Protein AF-A0A6B3CQT9-F1 (afdb_monomer)

Structure (mmCIF, N/CA/C/O backbone):
data_AF-A0A6B3CQT9-F1
#
_entry.id   AF-A0A6B3CQT9-F1
#
loop_
_atom_site.group_PDB
_atom_site.id
_atom_site.type_symbol
_atom_site.label_atom_id
_atom_site.label_alt_id
_atom_site.label_comp_id
_atom_site.label_asym_id
_atom_site.label_entity_id
_atom_site.label_seq_id
_atom_site.pdbx_PDB_ins_code
_atom_site.Cartn_x
_atom_site.Cartn_y
_atom_site.Cartn_z
_atom_site.occupancy
_atom_site.B_iso_or_equiv
_atom_site.auth_seq_id
_atom_site.auth_comp_id
_atom_site.auth_asym_id
_atom_site.auth_atom_id
_atom_site.pdbx_PDB_model_num
ATOM 1 N N . VAL A 1 1 ? 9.998 -1.314 0.515 1.00 96.50 1 VAL A N 1
ATOM 2 C CA . VAL A 1 1 ? 8.527 -1.466 0.569 1.00 96.50 1 VAL A CA 1
ATOM 3 C C . VAL A 1 1 ? 8.031 -2.245 -0.636 1.00 96.50 1 VAL A C 1
ATOM 5 O O . VAL A 1 1 ? 7.395 -3.270 -0.439 1.00 96.50 1 VAL A O 1
ATOM 8 N N . ALA A 1 2 ? 8.409 -1.849 -1.856 1.00 96.94 2 ALA A N 1
ATOM 9 C CA . ALA A 1 2 ? 8.062 -2.548 -3.096 1.00 96.94 2 ALA A CA 1
ATOM 10 C C . ALA A 1 2 ? 8.353 -4.060 -3.039 1.00 96.94 2 ALA A C 1
ATOM 12 O O . ALA A 1 2 ? 7.484 -4.874 -3.323 1.00 96.94 2 ALA A O 1
ATOM 13 N N . GLU A 1 3 ? 9.536 -4.450 -2.554 1.00 95.25 3 GLU A N 1
ATOM 14 C CA . GLU A 1 3 ? 9.895 -5.869 -2.398 1.00 95.25 3 GLU A CA 1
ATOM 15 C C . GLU A 1 3 ? 8.959 -6.649 -1.456 1.00 95.25 3 GLU A C 1
ATOM 17 O O . GLU A 1 3 ? 8.758 -7.840 -1.663 1.00 95.25 3 GLU A O 1
ATOM 22 N N . ASN A 1 4 ? 8.366 -5.996 -0.448 1.00 95.75 4 ASN A N 1
ATOM 23 C CA . ASN A 1 4 ? 7.399 -6.639 0.451 1.00 95.75 4 ASN A CA 1
ATOM 24 C C . ASN A 1 4 ? 6.022 -6.762 -0.215 1.00 95.75 4 ASN A C 1
ATOM 26 O O . ASN A 1 4 ? 5.384 -7.807 -0.111 1.00 95.75 4 ASN A O 1
ATOM 30 N N . ILE A 1 5 ? 5.600 -5.727 -0.951 1.00 96.12 5 ILE A N 1
ATOM 31 C CA . ILE A 1 5 ? 4.343 -5.719 -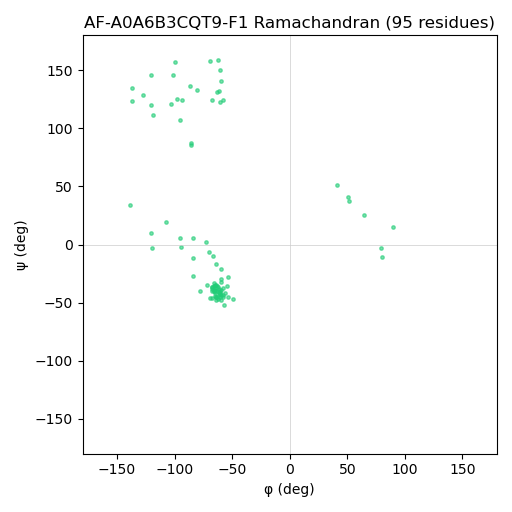1.716 1.00 96.12 5 ILE A CA 1
ATOM 32 C C . ILE A 1 5 ? 4.339 -6.804 -2.798 1.00 96.12 5 ILE A C 1
ATOM 34 O O . ILE A 1 5 ? 3.302 -7.415 -3.040 1.00 96.12 5 ILE A O 1
ATOM 38 N N . PHE A 1 6 ? 5.484 -7.065 -3.433 1.00 96.19 6 PHE A N 1
ATOM 39 C CA . PHE A 1 6 ? 5.621 -8.033 -4.528 1.00 96.19 6 PHE A CA 1
ATOM 40 C C . PHE A 1 6 ? 6.368 -9.312 -4.131 1.00 96.19 6 PHE A C 1
ATOM 42 O O . PHE A 1 6 ? 6.871 -10.034 -4.996 1.00 96.19 6 PHE A O 1
ATOM 49 N N . LEU A 1 7 ? 6.468 -9.616 -2.835 1.00 92.12 7 LEU A N 1
ATOM 50 C CA . LEU A 1 7 ? 7.205 -10.789 -2.370 1.00 92.12 7 LEU A CA 1
ATOM 51 C C . LEU A 1 7 ? 6.641 -12.075 -3.002 1.00 92.12 7 LEU A C 1
ATOM 53 O O . LEU A 1 7 ? 5.445 -12.351 -2.917 1.00 92.12 7 LEU A O 1
ATOM 57 N N . GLY A 1 8 ? 7.514 -12.842 -3.665 1.00 91.38 8 GLY A N 1
ATOM 58 C CA . GLY A 1 8 ? 7.160 -14.079 -4.377 1.00 91.38 8 GLY A CA 1
ATOM 59 C C . GLY A 1 8 ? 6.519 -13.872 -5.756 1.00 91.38 8 GLY A C 1
ATOM 60 O O . GLY A 1 8 ? 6.274 -14.842 -6.466 1.00 91.38 8 GLY A O 1
ATOM 61 N N . ARG A 1 9 ? 6.277 -12.620 -6.154 1.00 92.75 9 ARG A N 1
ATOM 62 C CA . ARG A 1 9 ? 5.628 -12.222 -7.412 1.00 92.75 9 ARG A CA 1
ATOM 63 C C . ARG A 1 9 ? 6.309 -11.009 -8.045 1.00 92.75 9 ARG A C 1
ATOM 65 O O . ARG A 1 9 ? 5.659 -10.147 -8.629 1.00 92.75 9 ARG A O 1
ATOM 72 N N . GLN A 1 10 ? 7.628 -10.913 -7.895 1.00 95.25 10 GLN A N 1
ATOM 73 C CA . GLN A 1 10 ? 8.377 -9.786 -8.436 1.00 95.25 10 GLN A CA 1
ATOM 74 C C . GLN A 1 10 ? 8.257 -9.779 -9.968 1.00 95.25 10 GLN A C 1
ATOM 76 O O . GLN A 1 10 ? 8.486 -10.825 -10.588 1.00 95.25 10 GLN A O 1
ATOM 81 N N . PRO A 1 11 ? 7.933 -8.634 -10.597 1.00 94.19 11 PRO A N 1
ATOM 82 C CA . PRO A 1 11 ? 7.881 -8.547 -12.049 1.00 94.19 11 PRO A CA 1
ATOM 83 C C . PRO A 1 11 ? 9.251 -8.891 -12.633 1.00 94.19 11 PRO A C 1
ATOM 85 O O . PRO A 1 11 ? 10.292 -8.520 -12.082 1.00 94.19 11 PRO A O 1
ATOM 88 N N . ARG A 1 12 ? 9.259 -9.620 -13.752 1.00 95.31 12 ARG A N 1
ATOM 89 C CA . ARG A 1 12 ? 10.489 -10.063 -14.413 1.00 95.31 12 ARG A CA 1
ATOM 90 C C . ARG A 1 12 ? 10.578 -9.547 -15.839 1.00 95.31 12 ARG A C 1
ATOM 92 O O . ARG A 1 12 ? 9.580 -9.482 -16.551 1.00 95.31 12 ARG A O 1
ATOM 99 N N . ARG A 1 13 ? 11.800 -9.249 -16.269 1.00 94.06 13 ARG A N 1
ATOM 100 C CA . ARG A 1 13 ? 12.150 -8.874 -17.638 1.00 94.06 13 ARG A CA 1
ATOM 101 C C . ARG A 1 13 ? 13.430 -9.608 -18.031 1.00 94.06 13 ARG A C 1
ATOM 103 O O . ARG A 1 13 ? 14.428 -9.526 -17.324 1.00 94.06 13 ARG A O 1
ATOM 110 N N . PHE A 1 14 ? 13.378 -10.367 -19.128 1.00 93.75 14 PHE A N 1
ATOM 111 C CA . PHE A 1 14 ? 14.485 -11.226 -19.588 1.00 93.75 14 PHE A CA 1
ATOM 112 C C . PHE A 1 14 ? 15.045 -12.158 -18.490 1.00 93.75 14 PHE A C 1
ATOM 114 O O . PHE A 1 14 ? 16.250 -12.322 -18.346 1.00 93.75 14 PHE A O 1
ATOM 121 N N . GLY A 1 15 ? 14.163 -12.742 -17.669 1.00 92.62 15 GLY A N 1
ATOM 122 C CA . GLY A 1 15 ? 14.539 -13.658 -16.583 1.00 92.62 15 GLY A CA 1
ATOM 123 C C . GLY A 1 15 ? 15.043 -12.989 -15.297 1.00 92.62 15 GLY A C 1
ATOM 124 O O . GLY A 1 15 ? 15.111 -13.657 -14.267 1.00 92.62 15 GLY A O 1
ATOM 125 N N . MET A 1 16 ? 15.315 -11.681 -15.312 1.00 95.69 16 MET A N 1
ATOM 126 C CA . MET A 1 16 ? 15.752 -10.907 -14.145 1.00 95.69 16 MET A CA 1
ATOM 127 C C . MET A 1 16 ? 14.593 -10.129 -13.519 1.00 95.69 16 MET A C 1
ATOM 129 O O . MET A 1 16 ? 13.606 -9.836 -14.190 1.00 95.69 16 MET A O 1
ATOM 133 N N . ILE A 1 17 ? 14.707 -9.776 -12.237 1.00 95.56 17 ILE A N 1
ATOM 134 C CA . ILE A 1 17 ? 13.722 -8.923 -11.557 1.00 95.56 17 ILE A CA 1
ATOM 135 C C . ILE A 1 17 ? 13.769 -7.510 -12.153 1.00 95.56 17 ILE A C 1
ATOM 137 O O . ILE A 1 17 ? 14.813 -6.857 -12.144 1.00 95.56 17 ILE A O 1
ATOM 141 N N . ASP A 1 18 ? 12.623 -7.018 -12.619 1.00 97.12 18 ASP A N 1
ATOM 142 C CA . ASP A 1 18 ? 12.461 -5.645 -13.090 1.00 97.12 18 ASP A CA 1
ATOM 143 C C . ASP A 1 18 ? 12.150 -4.724 -11.904 1.00 97.12 18 ASP A C 1
ATOM 145 O O . ASP A 1 18 ? 10.996 -4.477 -11.547 1.00 97.12 18 ASP A O 1
ATOM 149 N N . ARG A 1 19 ? 13.209 -4.225 -11.258 1.00 95.75 19 ARG A N 1
ATOM 150 C CA . ARG A 1 19 ? 13.085 -3.326 -10.102 1.00 95.75 19 ARG A CA 1
ATOM 151 C C . ARG A 1 19 ? 12.362 -2.026 -10.435 1.00 95.75 19 ARG A C 1
ATOM 153 O O . ARG A 1 19 ? 11.581 -1.558 -9.617 1.00 95.75 19 ARG A O 1
ATOM 160 N N . LYS A 1 20 ? 12.602 -1.458 -11.620 1.00 96.06 20 LYS A N 1
ATOM 161 C CA . LYS A 1 20 ? 11.998 -0.180 -12.015 1.00 96.06 20 LYS A CA 1
ATOM 162 C C . LYS A 1 20 ? 10.485 -0.325 -12.139 1.00 96.06 20 LYS A C 1
ATOM 16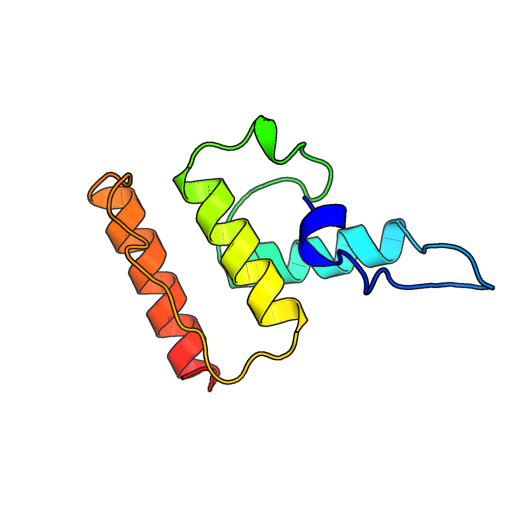4 O O . LYS A 1 20 ? 9.752 0.517 -11.633 1.00 96.06 20 LYS A O 1
ATOM 169 N N . ARG A 1 21 ? 10.030 -1.415 -12.762 1.00 96.62 21 ARG A N 1
ATOM 170 C CA . ARG A 1 21 ? 8.608 -1.746 -12.826 1.00 96.62 21 ARG A CA 1
ATOM 171 C C . ARG A 1 21 ? 8.030 -2.029 -11.441 1.00 96.62 21 ARG A C 1
ATOM 173 O O . ARG A 1 21 ? 6.992 -1.485 -11.110 1.00 96.62 21 ARG A O 1
ATOM 180 N N . MET A 1 22 ? 8.721 -2.815 -10.616 1.00 96.50 22 MET A N 1
ATOM 181 C CA . MET A 1 22 ? 8.258 -3.138 -9.260 1.00 96.50 22 MET A CA 1
ATOM 182 C C . MET A 1 22 ? 8.076 -1.890 -8.383 1.00 96.50 22 MET A C 1
ATOM 184 O O . MET A 1 22 ? 7.135 -1.820 -7.601 1.00 96.50 22 MET A O 1
ATOM 188 N N . GLU A 1 23 ? 8.977 -0.913 -8.496 1.00 97.38 23 GLU A N 1
ATOM 189 C CA . GLU A 1 23 ? 8.865 0.371 -7.799 1.00 97.38 23 GLU A CA 1
ATOM 190 C C . GLU A 1 23 ? 7.686 1.200 -8.318 1.00 97.38 23 GLU A C 1
ATOM 192 O O . GLU A 1 23 ? 6.913 1.691 -7.503 1.00 97.38 23 GLU A O 1
ATOM 197 N N . ALA A 1 24 ? 7.514 1.300 -9.640 1.00 96.94 24 ALA A N 1
ATOM 198 C CA . ALA A 1 24 ? 6.404 2.035 -10.248 1.00 96.94 24 ALA A CA 1
ATOM 199 C C . ALA A 1 24 ? 5.037 1.415 -9.904 1.00 96.94 24 ALA A C 1
ATOM 201 O O . ALA A 1 24 ? 4.122 2.121 -9.489 1.00 96.94 24 ALA A O 1
ATOM 202 N N . ASP A 1 25 ? 4.915 0.090 -10.003 1.00 95.94 25 ASP A N 1
ATOM 203 C CA . ASP A 1 25 ? 3.685 -0.631 -9.663 1.00 95.94 25 ASP A CA 1
ATOM 204 C C . ASP A 1 25 ? 3.383 -0.507 -8.153 1.00 95.94 25 ASP A C 1
ATOM 206 O O . ASP A 1 25 ? 2.227 -0.378 -7.748 1.00 95.94 25 ASP A O 1
ATOM 210 N N . ALA A 1 26 ? 4.419 -0.495 -7.301 1.00 96.56 26 ALA A N 1
ATOM 211 C CA . ALA A 1 26 ? 4.259 -0.253 -5.868 1.00 96.56 26 ALA A CA 1
ATOM 212 C C . ALA A 1 26 ? 3.768 1.167 -5.575 1.00 96.56 26 ALA A C 1
ATOM 214 O O . ALA A 1 26 ? 2.933 1.332 -4.694 1.00 96.56 26 ALA A O 1
ATOM 215 N N . GLU A 1 27 ? 4.268 2.176 -6.286 1.00 96.25 27 GLU A N 1
ATOM 216 C CA . GLU A 1 27 ? 3.860 3.572 -6.102 1.00 96.25 27 GLU A CA 1
ATOM 217 C C . GLU A 1 27 ? 2.362 3.755 -6.368 1.00 96.25 27 GLU A C 1
ATOM 219 O O . GLU A 1 27 ? 1.651 4.276 -5.513 1.00 96.25 27 GLU A O 1
ATOM 224 N N . VAL A 1 28 ? 1.850 3.175 -7.459 1.00 94.19 28 VAL A N 1
ATOM 225 C CA . VAL A 1 28 ? 0.410 3.174 -7.774 1.00 94.19 28 VAL A CA 1
ATOM 226 C C . VAL A 1 28 ? -0.416 2.530 -6.654 1.00 94.19 28 VAL A C 1
ATOM 228 O O . VAL A 1 28 ? -1.462 3.047 -6.262 1.00 94.19 28 VAL A O 1
ATOM 231 N N . LEU A 1 29 ? 0.033 1.398 -6.106 1.00 92.88 29 LEU A N 1
ATOM 232 C CA . LEU A 1 29 ? -0.674 0.720 -5.014 1.00 92.88 29 LEU A CA 1
ATOM 233 C C . LEU A 1 29 ? -0.642 1.526 -3.710 1.00 92.88 29 LEU A C 1
ATOM 235 O O . LEU A 1 29 ? -1.653 1.592 -3.010 1.00 92.88 29 LEU A O 1
ATOM 239 N N . LEU A 1 30 ? 0.498 2.143 -3.394 1.00 93.56 30 LEU A N 1
ATOM 240 C CA . LEU A 1 30 ? 0.672 2.991 -2.214 1.00 93.56 30 LEU A CA 1
ATOM 241 C C . LEU A 1 30 ? -0.216 4.244 -2.298 1.00 93.56 30 LEU A C 1
ATOM 243 O O . LEU A 1 30 ? -0.845 4.613 -1.306 1.00 93.56 30 LEU A O 1
ATOM 247 N N . GLU 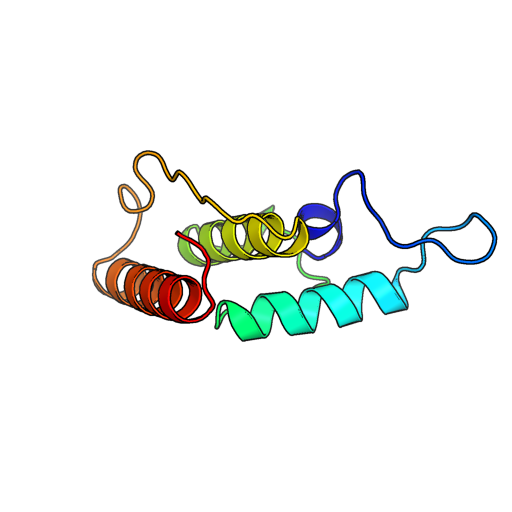A 1 31 ? -0.353 4.837 -3.485 1.00 90.88 31 GLU A N 1
ATOM 248 C CA . GLU A 1 31 ? -1.290 5.935 -3.745 1.00 90.88 31 GLU A CA 1
ATOM 249 C C . GLU A 1 31 ? -2.753 5.504 -3.589 1.00 90.88 31 GLU A C 1
ATOM 251 O O . GLU A 1 31 ? -3.548 6.226 -2.981 1.00 90.88 31 GLU A O 1
ATOM 256 N N . ARG A 1 32 ? -3.124 4.310 -4.075 1.00 86.31 32 ARG A N 1
ATOM 257 C CA . ARG A 1 32 ? -4.489 3.776 -3.903 1.00 86.31 32 ARG A CA 1
ATOM 258 C C . ARG A 1 32 ? -4.865 3.611 -2.433 1.00 86.31 32 ARG A C 1
ATOM 260 O O . ARG A 1 32 ? -5.985 3.953 -2.058 1.00 86.31 32 ARG A O 1
ATOM 267 N N . VAL A 1 33 ? -3.927 3.152 -1.601 1.00 85.94 33 VAL A N 1
ATOM 268 C CA . VAL A 1 33 ? -4.113 3.076 -0.141 1.00 85.94 33 VAL A CA 1
ATOM 269 C C . VAL A 1 33 ? -3.811 4.399 0.572 1.00 85.94 33 VAL A C 1
ATOM 271 O O . VAL A 1 33 ? -3.806 4.440 1.793 1.00 85.94 33 VAL A O 1
ATOM 274 N N . GLY A 1 34 ? -3.540 5.491 -0.147 1.00 85.31 34 GLY A N 1
ATOM 275 C CA . GLY A 1 34 ? -3.356 6.824 0.431 1.00 85.31 34 GLY A CA 1
ATOM 276 C C . GLY A 1 34 ? -2.146 6.972 1.359 1.00 85.31 34 GLY A C 1
ATOM 277 O O . GLY A 1 34 ? -2.158 7.840 2.235 1.00 85.31 34 GLY A O 1
ATOM 278 N N . VAL A 1 35 ? -1.104 6.146 1.206 1.00 86.88 35 VAL A N 1
ATOM 279 C CA . VAL A 1 35 ? 0.097 6.215 2.046 1.00 86.88 35 VAL A CA 1
ATOM 280 C C . VAL A 1 35 ? 1.253 6.878 1.301 1.00 86.88 35 VAL A C 1
ATOM 282 O O . VAL A 1 35 ? 1.717 6.407 0.267 1.00 86.88 35 VAL A O 1
ATOM 285 N N . ASN A 1 36 ? 1.768 7.973 1.860 1.00 88.81 36 ASN A N 1
ATOM 286 C CA . ASN A 1 36 ? 2.953 8.641 1.329 1.00 88.81 36 ASN A CA 1
ATOM 287 C C . ASN A 1 36 ? 4.224 7.993 1.900 1.00 88.81 36 ASN A C 1
ATOM 289 O O . ASN A 1 36 ? 4.746 8.405 2.941 1.00 88.81 36 ASN A O 1
ATOM 293 N N . VAL A 1 37 ? 4.682 6.925 1.249 1.00 92.56 37 VAL A N 1
ATOM 294 C CA . VAL A 1 37 ? 5.911 6.202 1.587 1.00 92.56 37 VAL A CA 1
ATOM 295 C C . VAL A 1 37 ? 6.657 5.882 0.303 1.00 92.56 37 VAL A C 1
ATOM 297 O 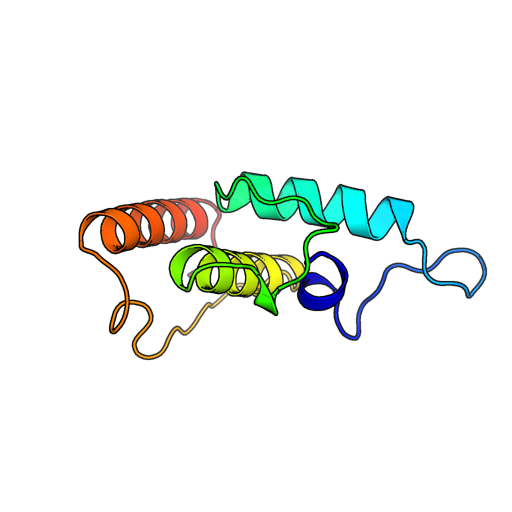O . VAL A 1 37 ? 6.073 5.378 -0.648 1.00 92.56 37 VAL A O 1
ATOM 300 N N . SER A 1 38 ? 7.972 6.105 0.293 1.00 95.56 38 SER A N 1
ATOM 301 C CA . SER A 1 38 ? 8.788 5.703 -0.850 1.00 95.56 38 SER A CA 1
ATOM 302 C C . SER A 1 38 ? 8.735 4.179 -1.048 1.00 95.56 38 SER A C 1
ATOM 304 O O . SER A 1 38 ? 9.024 3.434 -0.101 1.00 95.56 38 SER A O 1
ATOM 306 N N . PRO A 1 39 ? 8.507 3.679 -2.277 1.00 96.44 39 PRO A N 1
ATOM 307 C CA . PRO A 1 39 ? 8.625 2.254 -2.595 1.00 96.44 39 PRO A CA 1
ATOM 308 C C . PRO A 1 39 ? 9.986 1.649 -2.189 1.00 96.44 39 PRO A C 1
ATOM 310 O O . PRO A 1 39 ? 10.076 0.464 -1.832 1.00 96.44 39 PRO A O 1
ATOM 313 N N . ARG A 1 40 ? 11.038 2.480 -2.164 1.00 96.75 40 ARG A N 1
ATOM 314 C CA . ARG A 1 40 ? 12.419 2.126 -1.793 1.00 96.75 40 ARG A CA 1
ATOM 315 C C . ARG A 1 40 ? 12.695 2.146 -0.288 1.00 96.75 40 ARG A C 1
ATOM 317 O O . ARG A 1 40 ? 13.733 1.638 0.131 1.00 96.75 40 ARG A O 1
ATOM 324 N N . ALA A 1 41 ? 11.793 2.692 0.529 1.00 96.62 41 ALA A N 1
ATOM 325 C CA . ALA A 1 41 ? 11.970 2.735 1.979 1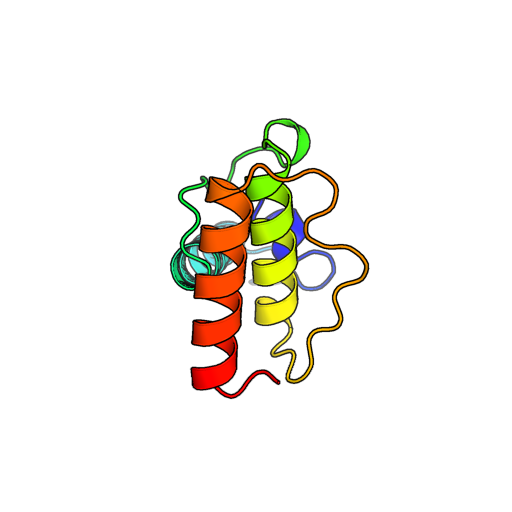.00 96.62 41 ALA A CA 1
ATOM 326 C C . ALA A 1 41 ? 12.083 1.321 2.572 1.00 96.62 41 ALA A C 1
ATOM 328 O O . ALA A 1 41 ? 11.494 0.360 2.054 1.00 96.62 41 ALA A O 1
ATOM 329 N N . ARG A 1 42 ? 12.813 1.168 3.681 1.00 96.19 42 ARG A N 1
ATOM 330 C CA . ARG A 1 42 ? 12.846 -0.107 4.409 1.00 96.19 42 ARG A CA 1
ATOM 331 C C . ARG A 1 42 ? 11.601 -0.215 5.283 1.00 96.19 42 ARG A C 1
ATOM 333 O O . ARG A 1 42 ? 11.283 0.704 6.023 1.00 96.19 42 ARG A O 1
ATOM 340 N N . VAL A 1 43 ? 10.920 -1.361 5.242 1.00 93.50 43 VAL A N 1
ATOM 341 C CA . VAL A 1 43 ? 9.683 -1.571 6.024 1.00 93.50 43 VAL A CA 1
ATOM 342 C C . VAL A 1 43 ? 9.901 -1.431 7.532 1.00 93.50 43 VAL A C 1
ATOM 344 O O . VAL A 1 43 ? 9.043 -0.905 8.223 1.00 93.50 43 VAL A O 1
ATOM 347 N N . ARG A 1 44 ? 11.089 -1.799 8.029 1.00 93.19 44 ARG A N 1
ATOM 348 C CA . ARG A 1 44 ? 11.476 -1.664 9.446 1.00 93.19 44 ARG A CA 1
ATOM 349 C C . ARG A 1 44 ? 11.557 -0.216 9.952 1.00 93.19 44 ARG A C 1
ATOM 351 O O . ARG A 1 44 ? 11.664 -0.004 11.149 1.00 93.19 44 ARG A O 1
ATOM 358 N N . GLU A 1 45 ? 11.612 0.758 9.045 1.00 92.81 45 GLU A N 1
ATOM 359 C CA . GLU A 1 45 ? 11.684 2.192 9.367 1.00 92.81 45 GLU A CA 1
ATOM 360 C C . GLU A 1 45 ? 10.290 2.837 9.366 1.00 92.81 45 GLU A C 1
ATOM 362 O O . GLU A 1 45 ? 10.148 4.030 9.629 1.00 92.81 45 GLU A O 1
ATOM 367 N N . LEU A 1 46 ? 9.248 2.063 9.049 1.00 90.88 46 LEU A N 1
ATOM 368 C CA . LEU A 1 46 ? 7.876 2.538 9.029 1.00 90.88 46 LEU A CA 1
ATOM 369 C C . LEU A 1 46 ? 7.254 2.424 10.420 1.00 90.88 46 LEU A C 1
ATOM 371 O O . LEU A 1 46 ? 7.370 1.397 11.084 1.00 90.88 46 LEU A O 1
ATOM 375 N N . GLY A 1 47 ? 6.536 3.472 10.827 1.00 90.25 47 GLY A N 1
ATOM 376 C CA . GLY A 1 47 ? 5.605 3.379 11.947 1.00 90.25 47 GLY A CA 1
ATOM 377 C C . GLY A 1 47 ? 4.484 2.380 11.650 1.00 90.25 47 GLY A C 1
ATOM 378 O O . GLY A 1 47 ? 4.185 2.095 10.486 1.00 90.25 47 GLY A O 1
ATOM 379 N N . ILE A 1 48 ? 3.846 1.885 12.708 1.00 87.12 48 ILE A N 1
ATOM 380 C CA . ILE A 1 48 ? 2.849 0.807 12.651 1.00 87.12 48 ILE A CA 1
ATOM 381 C C . ILE A 1 48 ? 1.724 1.110 11.650 1.00 87.12 48 ILE A C 1
ATOM 383 O O . ILE A 1 48 ? 1.417 0.268 10.810 1.00 87.12 48 ILE A O 1
ATOM 387 N N . ALA A 1 49 ? 1.177 2.330 11.646 1.00 85.88 49 ALA A N 1
ATOM 388 C CA . ALA A 1 49 ? 0.132 2.715 10.695 1.00 85.88 49 ALA A CA 1
ATOM 389 C C . ALA A 1 49 ? 0.569 2.568 9.232 1.00 85.88 49 ALA A C 1
ATOM 391 O O . ALA A 1 49 ? -0.154 2.016 8.407 1.00 85.88 49 ALA A O 1
ATOM 392 N N . ARG A 1 50 ? 1.782 3.024 8.899 1.00 89.94 50 ARG A N 1
ATOM 393 C CA . ARG A 1 50 ? 2.324 2.909 7.536 1.00 89.94 50 ARG A CA 1
ATOM 394 C C . ARG A 1 50 ? 2.593 1.455 7.168 1.00 89.94 50 ARG A C 1
ATOM 396 O O . ARG A 1 50 ? 2.377 1.086 6.018 1.00 89.94 50 ARG A O 1
ATOM 403 N N . LEU A 1 51 ? 3.044 0.641 8.122 1.00 90.81 51 LEU A N 1
ATOM 404 C CA . LEU A 1 51 ? 3.227 -0.793 7.916 1.00 90.81 51 LEU A CA 1
ATOM 405 C C . LEU A 1 51 ? 1.893 -1.477 7.577 1.00 90.81 51 LEU A C 1
ATOM 407 O O . LEU A 1 51 ? 1.838 -2.241 6.618 1.00 90.81 51 LEU A O 1
ATOM 411 N N . GLN A 1 52 ? 0.813 -1.122 8.279 1.00 89.06 52 GLN A N 1
ATOM 412 C CA . GLN A 1 52 ? -0.524 -1.647 8.002 1.00 89.06 52 GLN A CA 1
ATOM 413 C C . GLN A 1 52 ? -0.997 -1.296 6.584 1.00 89.06 52 GLN A C 1
ATOM 415 O O . GLN A 1 52 ? -1.496 -2.158 5.863 1.00 89.06 52 GLN A O 1
ATOM 420 N N . MET A 1 53 ? -0.767 -0.056 6.135 1.00 89.44 53 MET A N 1
ATOM 421 C CA . MET A 1 53 ? -1.092 0.341 4.758 1.00 89.44 53 MET A CA 1
ATOM 422 C C . MET A 1 53 ? -0.284 -0.441 3.717 1.00 89.44 53 MET A C 1
ATOM 424 O O . MET A 1 53 ? -0.808 -0.769 2.655 1.00 89.44 53 MET A O 1
ATOM 428 N N . VAL A 1 54 ? 0.980 -0.766 4.010 1.00 92.88 54 VAL A N 1
ATOM 429 C CA . VAL A 1 54 ? 1.810 -1.597 3.124 1.00 92.88 54 VAL A CA 1
ATOM 430 C C . VAL A 1 54 ? 1.255 -3.021 3.015 1.00 92.88 54 VAL A C 1
ATOM 432 O O . VAL A 1 54 ? 1.241 -3.568 1.911 1.00 92.88 54 VAL A O 1
ATOM 435 N N . GLU A 1 55 ? 0.750 -3.612 4.101 1.00 90.88 55 GLU A N 1
ATOM 436 C CA . GLU A 1 55 ? 0.100 -4.931 4.042 1.00 90.88 55 GLU A CA 1
ATOM 437 C C . GLU A 1 55 ? -1.223 -4.892 3.258 1.00 90.88 55 GLU A C 1
ATOM 439 O O . GLU A 1 55 ? -1.492 -5.799 2.469 1.00 90.88 55 GLU A O 1
ATOM 444 N N . ILE A 1 56 ? -2.007 -3.813 3.367 1.00 89.44 56 ILE A N 1
ATOM 445 C CA . ILE A 1 56 ? -3.193 -3.621 2.515 1.00 89.44 56 ILE A CA 1
AT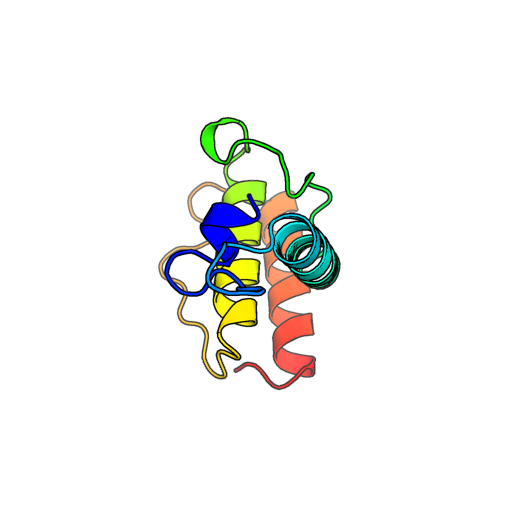OM 446 C C . ILE A 1 56 ? -2.781 -3.490 1.043 1.00 89.44 56 ILE A C 1
ATOM 448 O O . ILE A 1 56 ? -3.328 -4.185 0.189 1.00 89.44 56 ILE A O 1
ATOM 452 N N . ALA A 1 57 ? -1.778 -2.666 0.725 1.00 92.00 57 ALA A N 1
ATOM 453 C CA . ALA A 1 57 ? -1.271 -2.513 -0.643 1.00 92.00 57 ALA A CA 1
ATOM 454 C C . ALA A 1 57 ? -0.778 -3.850 -1.229 1.00 92.00 57 ALA A C 1
ATOM 456 O O . ALA A 1 57 ? -0.998 -4.148 -2.404 1.00 92.00 57 ALA A O 1
ATOM 457 N N . LYS A 1 58 ? -0.150 -4.689 -0.401 1.00 92.50 58 LYS A N 1
ATOM 458 C CA . LYS A 1 58 ? 0.251 -6.056 -0.751 1.00 92.50 58 LYS A CA 1
ATOM 459 C C . LYS A 1 58 ? -0.948 -6.963 -1.030 1.00 92.50 58 LYS A C 1
ATOM 461 O O . LYS A 1 58 ? -0.870 -7.761 -1.959 1.00 92.50 58 LYS A O 1
ATOM 466 N N . ALA A 1 59 ? -2.036 -6.864 -0.271 1.00 89.56 59 ALA A N 1
ATOM 467 C CA . ALA A 1 59 ? -3.257 -7.617 -0.558 1.00 89.56 59 ALA A CA 1
ATOM 468 C C . ALA A 1 59 ? -3.902 -7.168 -1.880 1.00 89.56 59 ALA A C 1
ATOM 470 O O . ALA A 1 59 ? -4.309 -8.001 -2.685 1.00 89.56 59 ALA A O 1
ATOM 471 N N . LEU A 1 60 ? -3.913 -5.865 -2.165 1.00 86.75 60 LEU A N 1
ATOM 472 C CA . LEU A 1 60 ? -4.423 -5.338 -3.435 1.00 86.75 60 LEU A CA 1
ATOM 473 C C . LEU A 1 60 ? -3.574 -5.755 -4.636 1.00 86.75 60 LEU A C 1
ATOM 475 O O . LEU A 1 60 ? -4.121 -5.997 -5.705 1.00 86.75 60 LEU A O 1
ATOM 479 N N . SER A 1 61 ? -2.256 -5.903 -4.467 1.00 90.19 61 SER A N 1
ATOM 480 C CA . SER A 1 61 ? -1.382 -6.416 -5.532 1.00 90.19 61 SER A CA 1
ATOM 481 C C . SER A 1 61 ? -1.638 -7.886 -5.890 1.00 90.19 61 SER A C 1
ATOM 483 O O . SER A 1 61 ? -1.074 -8.380 -6.864 1.00 90.19 61 SER A O 1
ATOM 485 N N . LEU A 1 62 ? -2.453 -8.592 -5.098 1.00 87.38 62 LEU A N 1
ATOM 486 C CA . LEU A 1 62 ? -2.919 -9.957 -5.361 1.00 87.38 62 LEU A CA 1
ATOM 487 C C . LEU A 1 62 ? -4.286 -10.007 -6.046 1.00 87.38 62 LEU A C 1
ATOM 489 O O . LEU A 1 62 ? -4.840 -11.098 -6.162 1.00 87.38 62 LEU A O 1
ATOM 493 N N . ASP A 1 63 ? -4.855 -8.860 -6.428 1.00 81.25 63 ASP A N 1
ATOM 494 C CA . ASP A 1 63 ? -6.250 -8.763 -6.869 1.00 81.25 63 ASP A CA 1
ATOM 495 C C . ASP A 1 63 ? -7.206 -9.419 -5.853 1.00 81.25 63 ASP A C 1
ATOM 497 O O . ASP A 1 63 ? -8.175 -10.103 -6.202 1.00 81.25 63 ASP A O 1
ATOM 501 N N . ALA A 1 64 ? -6.899 -9.260 -4.558 1.00 79.31 64 ALA A N 1
ATOM 502 C CA . ALA A 1 64 ? -7.692 -9.845 -3.491 1.00 79.31 64 ALA A CA 1
ATOM 503 C C . ALA A 1 64 ? -9.120 -9.292 -3.549 1.00 79.31 64 ALA A C 1
ATOM 505 O O . ALA A 1 64 ? -9.330 -8.085 -3.469 1.00 79.31 64 ALA A O 1
ATOM 506 N N . ARG A 1 65 ? -10.102 -10.193 -3.667 1.00 77.62 65 ARG A N 1
ATOM 507 C CA . ARG A 1 65 ? -11.528 -9.837 -3.616 1.00 77.62 65 ARG A CA 1
ATOM 508 C C . ARG A 1 65 ? -12.063 -9.748 -2.196 1.00 77.62 65 ARG A C 1
ATOM 510 O O . ARG A 1 65 ? -12.999 -9.005 -1.980 1.00 77.62 65 ARG A O 1
ATOM 517 N N . VAL A 1 66 ? -11.458 -10.481 -1.262 1.00 80.06 66 VAL A N 1
ATOM 518 C CA . VAL A 1 66 ? -11.837 -10.524 0.154 1.00 80.06 66 VAL A CA 1
ATOM 519 C C . VAL A 1 66 ? -10.590 -10.231 0.979 1.00 80.06 66 VAL A C 1
ATOM 521 O O . VAL A 1 66 ? -9.557 -10.877 0.780 1.00 80.06 66 VAL A O 1
ATOM 524 N N . LEU A 1 67 ? -10.682 -9.276 1.903 1.00 82.25 67 LEU A N 1
ATOM 525 C CA . LEU A 1 67 ? -9.606 -8.917 2.827 1.00 82.25 67 LEU A CA 1
ATOM 526 C C . LEU A 1 67 ? -10.070 -9.156 4.266 1.00 82.25 67 LEU A C 1
ATOM 528 O O . LEU A 1 67 ? -10.922 -8.435 4.777 1.00 82.25 67 LEU A O 1
ATOM 532 N N . ILE A 1 68 ? -9.480 -10.150 4.930 1.00 83.25 68 ILE A N 1
ATOM 533 C CA . ILE A 1 68 ? -9.718 -10.422 6.351 1.00 83.25 68 ILE A CA 1
ATOM 534 C C . ILE A 1 68 ? -8.584 -9.784 7.147 1.00 83.25 68 ILE A C 1
ATOM 536 O O . ILE A 1 68 ? -7.412 -10.052 6.888 1.00 83.25 68 ILE A O 1
ATOM 540 N N . MET A 1 69 ? -8.941 -8.940 8.110 1.00 81.12 69 MET A N 1
ATOM 541 C CA . MET A 1 69 ? -7.996 -8.293 9.012 1.00 81.12 69 MET A CA 1
ATOM 542 C C . MET A 1 69 ? -8.344 -8.676 10.447 1.00 81.12 69 MET A C 1
ATOM 544 O O . MET A 1 69 ? -9.452 -8.388 10.896 1.00 81.12 69 MET A O 1
ATOM 548 N N . ASP A 1 70 ? -7.406 -9.311 11.145 1.00 80.81 70 ASP A N 1
ATOM 549 C CA . ASP A 1 70 ? -7.535 -9.627 12.568 1.00 80.81 70 ASP A CA 1
ATOM 550 C C . ASP A 1 70 ? -6.893 -8.504 13.397 1.00 80.81 70 ASP A C 1
ATOM 552 O O . ASP A 1 70 ? -5.751 -8.124 13.141 1.00 80.81 70 ASP A O 1
ATOM 556 N N . GLU A 1 71 ? -7.666 -7.913 14.308 1.00 77.31 71 GLU A N 1
ATOM 557 C CA . GLU A 1 71 ? -7.284 -6.777 15.169 1.00 77.31 71 GLU A CA 1
ATOM 558 C C . GLU A 1 71 ? -6.450 -5.643 14.506 1.00 77.31 71 GLU A C 1
ATOM 560 O O . GLU A 1 71 ? -5.441 -5.194 15.060 1.00 77.31 71 GLU A O 1
ATOM 565 N N . PRO A 1 72 ? -6.861 -5.076 13.352 1.00 72.00 72 PRO A N 1
ATOM 566 C CA . PRO A 1 72 ? -6.009 -4.163 12.575 1.00 72.00 72 PRO A CA 1
ATOM 567 C C . PRO A 1 72 ? -5.753 -2.789 13.217 1.00 72.00 72 PRO A C 1
ATOM 569 O O . PRO A 1 72 ? -4.988 -1.990 12.680 1.00 72.00 72 PRO A O 1
ATOM 572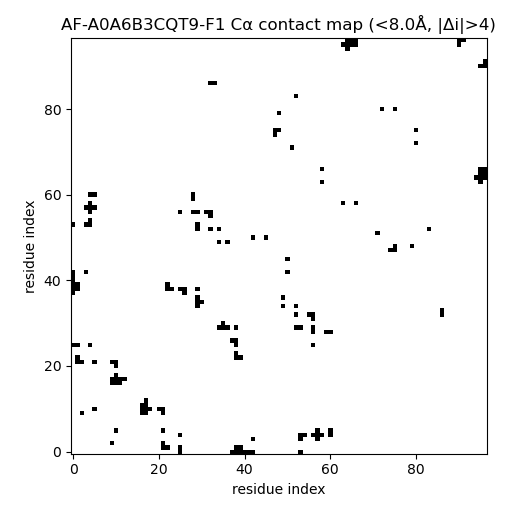 N N . THR A 1 73 ? -6.416 -2.481 14.333 1.00 73.69 73 THR A N 1
ATOM 573 C CA . THR A 1 73 ? -6.419 -1.156 14.970 1.00 73.69 73 THR A CA 1
ATOM 574 C C . THR A 1 73 ? -5.872 -1.155 16.394 1.00 73.69 73 THR A C 1
ATOM 576 O O . THR A 1 73 ? -5.781 -0.084 16.986 1.00 73.69 73 THR A O 1
ATOM 579 N N . ALA A 1 74 ? -5.497 -2.311 16.957 1.00 74.19 74 ALA A N 1
ATOM 580 C CA . ALA A 1 74 ? -5.157 -2.451 18.382 1.00 74.19 74 ALA A CA 1
ATOM 581 C C . ALA A 1 74 ? -3.975 -1.573 18.846 1.00 74.19 74 ALA A C 1
ATOM 583 O O . ALA A 1 74 ? -3.834 -1.271 20.027 1.00 74.19 74 ALA A O 1
ATOM 584 N N . VAL A 1 75 ? -3.134 -1.149 17.904 1.00 75.06 75 VAL A N 1
ATOM 585 C CA . VAL A 1 75 ? -1.895 -0.389 18.124 1.00 75.06 75 VAL A CA 1
ATOM 586 C C . VAL A 1 75 ? -1.900 0.977 17.425 1.00 75.06 75 VAL A C 1
ATOM 588 O O . VAL A 1 75 ? -0.863 1.632 17.343 1.00 75.06 75 VAL A O 1
ATOM 591 N N . LEU A 1 76 ? -3.054 1.401 16.902 1.00 81.25 76 LEU A N 1
ATOM 592 C CA . LEU A 1 76 ? -3.213 2.655 16.168 1.00 81.25 76 LEU A CA 1
ATOM 593 C C . LEU A 1 76 ? -3.843 3.738 17.046 1.00 81.25 76 LEU A C 1
ATOM 595 O O . LEU A 1 76 ? -4.723 3.475 17.865 1.00 81.25 76 LEU A O 1
ATOM 599 N N . THR A 1 77 ? -3.427 4.983 16.835 1.00 84.69 77 THR A N 1
ATOM 600 C CA . THR A 1 77 ? -4.125 6.153 17.385 1.00 84.69 77 THR A CA 1
ATOM 601 C C . THR A 1 77 ? -5.476 6.352 16.695 1.00 84.69 77 THR A C 1
ATOM 603 O O . THR A 1 77 ? -5.666 5.929 15.555 1.00 84.69 77 THR A O 1
ATOM 606 N N . SER A 1 78 ? -6.417 7.056 17.334 1.00 83.44 78 SER A N 1
ATOM 607 C CA . SER A 1 78 ? -7.747 7.306 16.752 1.00 83.44 78 SER A CA 1
ATOM 608 C C . SER A 1 78 ? -7.686 7.957 15.360 1.00 83.44 78 SER A C 1
ATOM 610 O O . SER A 1 78 ? -8.479 7.619 14.488 1.00 83.44 78 SER A O 1
ATOM 612 N N . GLU A 1 79 ? -6.713 8.843 15.114 1.00 82.06 79 GLU A N 1
ATOM 613 C CA . GLU A 1 79 ? -6.516 9.472 13.799 1.00 82.06 79 GLU A CA 1
ATOM 614 C C . GLU A 1 79 ? -6.046 8.464 12.731 1.00 82.06 79 GLU A C 1
ATOM 616 O O . GLU A 1 79 ? -6.471 8.514 11.575 1.00 82.06 79 GLU A O 1
ATOM 621 N N . GLU A 1 80 ? -5.172 7.528 13.105 1.00 82.12 80 GLU A N 1
ATOM 622 C CA . GLU A 1 80 ? -4.677 6.474 12.212 1.00 82.12 80 GLU A CA 1
ATOM 623 C C . GLU A 1 80 ? -5.759 5.431 11.911 1.00 82.12 80 GLU A C 1
ATOM 625 O O . GLU A 1 80 ? -5.849 4.951 10.779 1.00 82.12 80 GLU A O 1
ATOM 630 N N . VAL A 1 81 ? -6.616 5.135 12.891 1.00 84.25 81 VAL A N 1
ATOM 631 C CA . VAL A 1 81 ? -7.789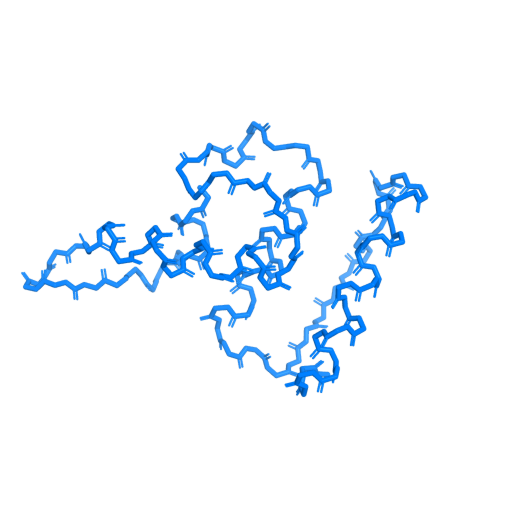 4.269 12.726 1.00 84.25 81 VAL A CA 1
ATOM 632 C C . VAL A 1 81 ? -8.774 4.861 11.715 1.00 84.25 81 VAL A C 1
ATOM 634 O O . VAL A 1 81 ? -9.202 4.160 10.800 1.00 84.25 81 VAL A O 1
ATOM 637 N N . GLU A 1 82 ? -9.092 6.154 11.811 1.00 83.31 82 GLU A N 1
ATOM 638 C CA . GLU A 1 82 ? -9.987 6.820 10.850 1.00 83.31 82 GLU A CA 1
ATOM 639 C C . GLU A 1 82 ? -9.426 6.802 9.421 1.00 83.31 82 GLU A C 1
ATOM 641 O O . GLU A 1 82 ? -10.147 6.520 8.456 1.00 83.31 82 GLU A O 1
ATOM 646 N N . LYS A 1 83 ? -8.114 7.031 9.270 1.00 79.94 83 LYS A N 1
ATOM 647 C CA . LYS A 1 83 ? -7.430 6.914 7.973 1.00 79.94 83 LYS A CA 1
ATOM 648 C C . LYS A 1 83 ? -7.559 5.500 7.410 1.00 79.94 83 LYS A C 1
ATOM 650 O O . LYS A 1 83 ? -7.958 5.347 6.256 1.00 79.94 83 LYS A O 1
ATOM 655 N N . LEU A 1 84 ? -7.291 4.480 8.227 1.00 82.19 84 LEU A N 1
ATOM 656 C CA . LEU A 1 84 ? -7.432 3.073 7.847 1.00 82.19 84 LEU A CA 1
ATOM 657 C C . LEU A 1 84 ? -8.855 2.758 7.370 1.00 82.19 84 LEU A C 1
ATOM 659 O O . LEU A 1 84 ? -9.033 2.239 6.270 1.00 82.19 84 LEU A O 1
ATOM 663 N N . PHE A 1 85 ? -9.876 3.115 8.153 1.00 83.62 85 PHE A N 1
ATOM 664 C CA . PHE A 1 85 ? -11.268 2.848 7.789 1.00 83.62 85 PHE A CA 1
ATOM 665 C C . PHE A 1 85 ? -11.713 3.603 6.538 1.00 83.62 85 PHE A C 1
ATOM 667 O O . PHE A 1 85 ? -12.480 3.057 5.746 1.00 83.62 85 PHE A O 1
ATOM 674 N N . THR A 1 86 ? -11.220 4.823 6.320 1.00 84.44 86 THR A N 1
ATOM 675 C CA . THR A 1 86 ? -11.489 5.578 5.087 1.00 84.44 86 THR A CA 1
ATOM 676 C C . THR A 1 86 ? -10.995 4.815 3.859 1.00 84.44 86 THR A C 1
ATOM 678 O O . THR A 1 86 ? -11.717 4.688 2.870 1.00 84.44 86 THR A O 1
ATOM 681 N N . ILE A 1 87 ? -9.797 4.237 3.937 1.00 79.31 87 ILE A N 1
ATOM 682 C CA . ILE A 1 87 ? -9.224 3.444 2.845 1.00 79.31 87 ILE A CA 1
ATOM 683 C C . ILE A 1 87 ? -9.993 2.141 2.662 1.00 79.31 87 ILE A C 1
ATOM 685 O O . ILE A 1 87 ? -10.364 1.817 1.542 1.00 79.31 87 ILE A O 1
ATOM 689 N N . VAL A 1 88 ? -10.302 1.421 3.742 1.00 81.44 88 VAL A N 1
ATOM 690 C CA . VAL A 1 88 ? -11.096 0.181 3.675 1.00 81.44 88 VAL A CA 1
ATOM 691 C C . VAL A 1 88 ? -12.452 0.428 3.007 1.00 81.44 88 VAL A C 1
ATOM 693 O O . VAL A 1 88 ? -12.872 -0.362 2.164 1.00 81.44 88 VAL A O 1
ATOM 696 N N . ARG A 1 89 ? -13.122 1.546 3.319 1.00 84.56 89 ARG A N 1
ATOM 697 C CA . ARG A 1 89 ? -14.374 1.943 2.653 1.00 84.56 89 ARG A CA 1
ATOM 698 C C . ARG A 1 89 ? -14.170 2.189 1.158 1.00 84.56 89 ARG A C 1
ATOM 700 O O . ARG A 1 89 ? -14.938 1.657 0.367 1.00 84.56 89 ARG A O 1
ATOM 707 N N . ARG A 1 90 ? -13.113 2.909 0.771 1.00 82.56 90 ARG A N 1
ATOM 708 C CA . ARG A 1 90 ? -12.776 3.141 -0.643 1.00 82.56 90 ARG A CA 1
ATOM 709 C C . ARG A 1 90 ? -12.493 1.836 -1.393 1.00 82.56 90 ARG A C 1
ATOM 711 O O . ARG A 1 90 ? -12.950 1.653 -2.512 1.00 82.56 90 ARG A O 1
ATOM 718 N N . LEU A 1 91 ? -11.779 0.901 -0.771 1.00 78.50 91 LEU A N 1
ATOM 719 C CA . LEU A 1 91 ? -11.509 -0.410 -1.370 1.00 78.50 91 LEU A CA 1
ATOM 720 C C . LEU A 1 91 ? -12.788 -1.238 -1.540 1.00 78.50 91 LEU A C 1
ATOM 722 O O . LEU A 1 91 ? -12.946 -1.925 -2.546 1.00 78.50 91 LEU A O 1
ATOM 726 N N . ARG A 1 92 ? -13.731 -1.117 -0.600 1.00 80.62 92 ARG A N 1
ATOM 727 C CA . ARG A 1 92 ? -15.062 -1.716 -0.725 1.00 80.62 92 ARG A CA 1
ATOM 728 C C . ARG A 1 92 ? -15.855 -1.142 -1.895 1.00 80.62 92 ARG A C 1
ATOM 730 O O . ARG A 1 92 ? -16.531 -1.899 -2.587 1.00 80.62 92 ARG A O 1
ATOM 737 N N . GLU A 1 93 ? -15.767 0.163 -2.132 1.00 83.31 93 GLU A N 1
ATOM 738 C CA . GLU A 1 93 ? -16.373 0.814 -3.303 1.00 83.31 93 GLU A CA 1
ATOM 739 C C . GLU A 1 93 ? -15.749 0.322 -4.620 1.00 83.31 93 GLU A C 1
ATOM 741 O O . GLU A 1 93 ? -16.470 0.112 -5.593 1.00 83.31 93 GLU A O 1
ATOM 746 N N . ASP A 1 94 ? -14.445 0.027 -4.620 1.00 76.94 94 ASP A N 1
ATOM 747 C CA . ASP A 1 94 ? -13.721 -0.592 -5.742 1.00 76.94 94 ASP A CA 1
ATOM 748 C C . ASP A 1 94 ? -14.057 -2.095 -5.940 1.00 76.94 94 ASP A C 1
ATOM 750 O O . ASP A 1 94 ? -13.500 -2.744 -6.829 1.00 76.94 94 ASP A O 1
ATOM 754 N N . GLY A 1 95 ? -14.965 -2.670 -5.138 1.00 75.62 95 GLY A N 1
ATOM 755 C CA . GLY A 1 95 ? -15.432 -4.057 -5.270 1.00 75.62 95 GLY A CA 1
ATOM 756 C C . GLY A 1 95 ? -14.622 -5.101 -4.493 1.00 75.62 95 GLY A C 1
ATOM 757 O O . GLY A 1 95 ? -14.766 -6.295 -4.758 1.00 75.62 95 GLY A O 1
ATOM 758 N N . VAL A 1 96 ? -13.786 -4.673 -3.541 1.00 73.19 96 VAL A N 1
ATOM 759 C CA . VAL A 1 96 ? -13.048 -5.553 -2.620 1.00 73.19 96 VAL A CA 1
ATOM 760 C C . VAL A 1 96 ? -13.835 -5.685 -1.308 1.00 73.19 96 VAL A C 1
ATOM 762 O O . VAL A 1 96 ? -13.894 -4.736 -0.528 1.00 73.19 96 VAL A O 1
ATOM 765 N N . GLY A 1 97 ? -14.460 -6.838 -1.049 1.00 56.88 97 GLY A N 1
ATOM 766 C CA . GLY A 1 97 ? -15.339 -7.075 0.104 1.00 56.88 97 GLY A CA 1
ATOM 767 C C . GLY A 1 97 ? -15.409 -8.530 0.536 1.00 56.88 97 GLY A C 1
ATOM 768 O O . GLY A 1 97 ? -15.589 -9.400 -0.342 1.00 56.88 97 GLY A O 1
#

Foldseek 3Di:
DLCVLCPVNADDDPNHGPVVVSQVLLVVLCVLLPHDDRSPDDLVPDDLLNNLSSVVSSCVSVVAQEDDDDPSPVPPDPVSVVSNVVSVVSVVVVRRD

Secondary structure (DSSP, 8-state):
-HHHHTTT---EETTEE-HHHHHHHHHHHHHHTT----TTS-GGGS-HHHHHHHHHHHHHTTT-S----SSTTTT--HHHHHHHHHHHHHHHHTT--

Nearest PDB structures (foldseek):
  8tzj-assembly1_A  TM=8.067E-01  e=2.078E-03  Vibrio cholerae
  6z4w-assembly1_A  TM=8.428E-01  e=2.587E-03  Streptococcus pneumoniae
  7r8c-assembly1_A  TM=8.032E-01  e=1.414E-02  Homo sapiens
  2awo-assembly2_C  TM=6.939E-01  e=7.327E-03  Escherichia coli K-12
  4khz-assembly1_B  TM=7.301E-01  e=1.964E-02  Escherichia coli DH1

Mean predicted aligned error: 4.48 Å

Solvent-accessible surface area (backbone atoms only — not comparable to full-atom values): 5640 Å² total; per-residue (Å²): 55,22,68,68,41,30,62,98,62,64,47,65,52,96,90,38,76,33,60,71,57,37,36,54,58,31,44,57,34,30,55,73,52,70,47,96,66,61,33,83,41,62,63,91,78,46,56,69,68,58,44,52,44,47,54,51,29,26,44,54,71,65,69,48,47,62,82,89,75,80,75,86,49,84,89,50,54,74,71,53,41,52,53,50,51,53,38,54,52,53,42,40,73,74,64,34,95

Sequence (97 aa):
VAENIFLGRQPRRFGMIDRKRMEADAEVLLERVGVNVSPRARVRELGIARLQMVEIAKALSLDARVLIMDEPTAVLTSEEVEKLFTIVRRLREDGVG

pLDDT: mean 88.04, std 7.66, range [56.88, 97.38]

Radius of gyration: 13.62 Å; Cα contacts (8 Å, |Δi|>4): 90; chains: 1; bounding box: 32×24×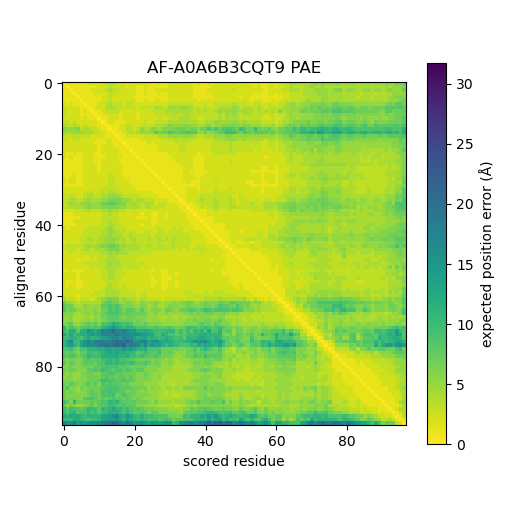38 Å